Protein AF-A0A431VQY4-F1 (afdb_monomer_lite)

Foldseek 3Di:
DDFPQKKKKKKKDFPCPVVLVVLQVVCCPPAFWDHKDKDWDPVPADPSHTMIMIMTMGRHFDPDGDHPPPMDMDMDTHHDPVPDDD

Radius of gyration: 14.29 Å; chains: 1; bounding box: 42×19×36 Å

pLDDT: mean 94.19, std 6.1, range [61.84, 98.44]

Structure (mmCIF, N/CA/C/O backbone):
data_AF-A0A431VQY4-F1
#
_entry.id   AF-A0A431VQY4-F1
#
loop_
_atom_site.group_PDB
_atom_site.id
_atom_site.type_symbol
_atom_site.label_atom_id
_atom_site.label_alt_id
_atom_site.label_comp_id
_atom_site.label_asym_id
_atom_site.label_entity_id
_atom_site.label_seq_id
_atom_site.pdbx_PDB_ins_code
_atom_site.Cartn_x
_atom_site.Cartn_y
_atom_site.Cartn_z
_atom_site.occupancy
_atom_site.B_iso_or_equiv
_atom_site.auth_seq_id
_atom_site.auth_comp_id
_atom_site.auth_asym_id
_atom_site.auth_atom_id
_atom_site.pdbx_PDB_model_num
ATOM 1 N N . MET A 1 1 ? -23.707 6.964 6.920 1.00 61.84 1 MET A N 1
ATOM 2 C CA . MET A 1 1 ? -23.204 5.628 6.543 1.00 61.84 1 MET A CA 1
ATOM 3 C C . MET A 1 1 ? -22.134 5.261 7.550 1.00 61.84 1 MET A C 1
ATOM 5 O O . MET A 1 1 ? -21.243 6.077 7.746 1.00 61.84 1 MET A O 1
ATOM 9 N N . MET A 1 2 ? -22.275 4.144 8.264 1.00 69.25 2 MET A N 1
ATOM 10 C CA . MET A 1 2 ? -21.220 3.684 9.174 1.00 69.25 2 MET A CA 1
ATOM 11 C C . MET A 1 2 ? -20.141 2.995 8.330 1.00 69.25 2 MET A C 1
ATOM 13 O O . MET A 1 2 ? -20.472 2.289 7.381 1.00 69.25 2 MET A O 1
ATOM 17 N N . LEU A 1 3 ? -18.871 3.281 8.603 1.00 79.00 3 LEU A N 1
ATOM 18 C CA . LEU A 1 3 ? -17.726 2.622 7.965 1.00 79.00 3 LEU A CA 1
ATOM 19 C C . LEU A 1 3 ? -17.323 1.419 8.825 1.00 79.00 3 LEU A C 1
ATOM 21 O O . LEU A 1 3 ? -17.532 1.467 10.037 1.00 79.00 3 LEU A O 1
ATOM 25 N N . SER A 1 4 ? -16.714 0.375 8.244 1.00 81.31 4 SER A N 1
ATOM 26 C CA . SER A 1 4 ? -16.270 -0.791 9.036 1.00 81.31 4 SER A CA 1
ATOM 27 C C . SER A 1 4 ? -15.129 -0.461 10.010 1.00 81.31 4 SER A C 1
ATOM 29 O O . SER A 1 4 ? -14.787 -1.268 10.868 1.00 81.31 4 SER A O 1
ATOM 31 N N . GLY A 1 5 ? -14.537 0.730 9.882 1.00 90.81 5 GLY A N 1
ATOM 32 C CA . GLY A 1 5 ? -13.312 1.118 10.573 1.00 90.81 5 GLY A CA 1
ATOM 33 C C . GLY A 1 5 ? -12.055 0.627 9.858 1.00 90.81 5 GLY A C 1
ATOM 34 O O . GLY A 1 5 ? -10.969 1.089 10.188 1.00 90.81 5 GLY A O 1
ATOM 35 N N . GLU A 1 6 ? -12.187 -0.236 8.851 1.00 96.75 6 GLU A N 1
ATOM 36 C CA . GLU A 1 6 ? -11.072 -0.704 8.034 1.00 96.75 6 GLU A CA 1
ATOM 37 C C . GLU A 1 6 ? -10.840 0.241 6.854 1.00 96.75 6 GLU A C 1
ATOM 39 O O . GLU A 1 6 ? -11.775 0.780 6.253 1.00 96.75 6 GLU A O 1
ATOM 44 N N . TRP A 1 7 ? -9.576 0.412 6.496 1.00 98.25 7 TRP A N 1
ATOM 45 C CA . TRP A 1 7 ? -9.155 1.210 5.357 1.00 98.25 7 TRP A CA 1
ATOM 46 C C . TRP A 1 7 ? -8.132 0.460 4.515 1.00 98.25 7 TRP A C 1
ATOM 48 O O . TRP A 1 7 ? -7.381 -0.392 4.996 1.00 98.25 7 TRP A O 1
ATOM 58 N N . VAL A 1 8 ? -8.091 0.799 3.231 1.00 98.25 8 VAL A N 1
ATOM 59 C CA . VAL A 1 8 ? -7.111 0.282 2.278 1.00 98.25 8 VAL A CA 1
ATOM 60 C C . VAL A 1 8 ? -6.387 1.449 1.631 1.00 98.25 8 VAL A C 1
ATOM 62 O O . VAL A 1 8 ? -7.020 2.409 1.196 1.00 98.25 8 VAL A O 1
ATOM 65 N N . HIS A 1 9 ? -5.067 1.346 1.531 1.00 98.44 9 HIS A N 1
ATOM 66 C CA . HIS A 1 9 ? -4.245 2.245 0.736 1.00 98.44 9 HIS A CA 1
ATOM 67 C C . HIS A 1 9 ? -3.606 1.489 -0.427 1.00 98.44 9 HIS A C 1
ATOM 69 O O . HIS A 1 9 ? -3.038 0.411 -0.238 1.00 98.44 9 HIS A O 1
ATOM 75 N N 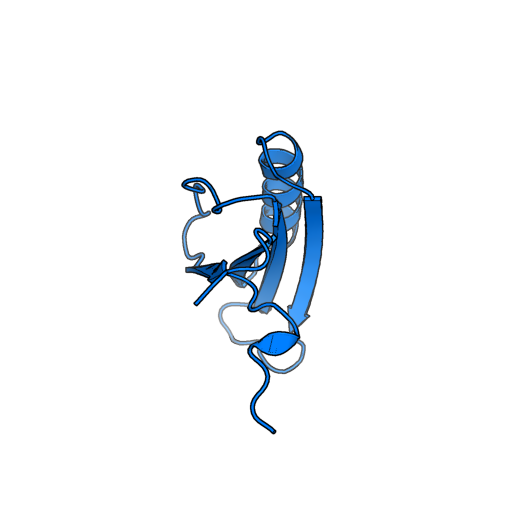. TYR A 1 10 ? -3.670 2.082 -1.614 1.00 98.19 10 TYR A N 1
ATOM 76 C CA . TYR A 1 10 ? -2.996 1.613 -2.818 1.00 98.19 10 TYR A CA 1
ATOM 77 C C . TYR A 1 10 ? -1.862 2.564 -3.159 1.00 98.19 10 TYR A C 1
ATOM 79 O O . TYR A 1 10 ? -2.096 3.766 -3.251 1.00 98.19 10 TYR A O 1
ATOM 87 N N . THR A 1 11 ? -0.676 2.025 -3.421 1.00 98.19 11 THR A N 1
ATOM 88 C CA . THR A 1 11 ? 0.456 2.767 -3.982 1.00 98.19 11 THR A CA 1
ATOM 89 C C . THR A 1 11 ? 0.872 2.153 -5.306 1.00 98.19 11 THR A C 1
ATOM 91 O O . THR A 1 11 ? 1.219 0.979 -5.360 1.00 98.19 11 THR A O 1
ATOM 94 N N . GLU A 1 12 ? 0.874 2.948 -6.366 1.00 97.25 12 GLU A N 1
ATOM 95 C CA . GLU A 1 12 ? 1.337 2.571 -7.699 1.00 97.25 12 GLU A CA 1
ATOM 96 C C . GLU A 1 12 ? 2.761 3.072 -7.929 1.00 97.25 12 GLU A C 1
ATOM 98 O O . GLU A 1 12 ? 3.027 4.255 -7.727 1.00 97.25 12 GLU A O 1
ATOM 103 N N . GLN A 1 13 ? 3.655 2.190 -8.387 1.00 96.31 13 GLN A N 1
ATOM 104 C C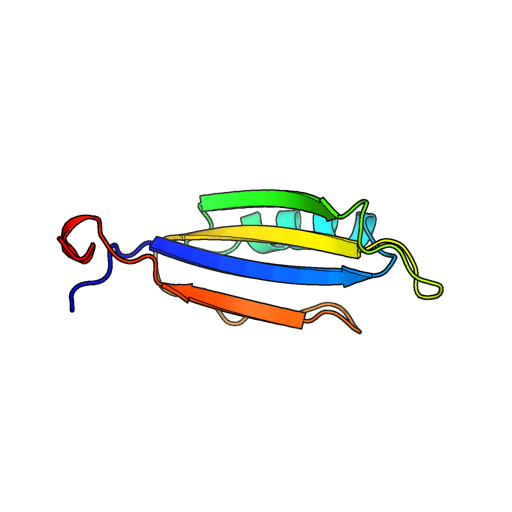A . GLN A 1 13 ? 5.033 2.528 -8.753 1.00 96.31 13 GLN A CA 1
ATOM 105 C C . GLN A 1 13 ? 5.444 1.799 -10.035 1.00 96.31 13 GLN A C 1
ATOM 107 O O . GLN A 1 13 ? 5.141 0.619 -10.226 1.00 96.31 13 GLN A O 1
ATOM 112 N N . ARG A 1 14 ? 6.206 2.486 -10.895 1.00 95.75 14 ARG A N 1
ATOM 113 C CA . ARG A 1 14 ? 6.863 1.868 -12.055 1.00 95.75 14 ARG A CA 1
ATOM 114 C C . ARG A 1 14 ? 8.337 1.590 -11.787 1.00 95.75 14 ARG A C 1
ATOM 116 O O . ARG A 1 14 ? 9.036 2.434 -11.233 1.00 95.75 14 ARG A O 1
ATOM 123 N N . GLY A 1 15 ? 8.794 0.404 -12.187 1.00 94.00 15 GLY A N 1
ATOM 124 C CA . GLY A 1 15 ? 10.211 0.030 -12.269 1.00 94.00 15 GLY A CA 1
ATOM 125 C C . GLY A 1 15 ? 10.959 -0.197 -10.948 1.00 94.00 15 GLY A C 1
ATOM 126 O O . GLY A 1 15 ? 12.072 -0.708 -10.992 1.00 94.00 15 GLY A O 1
ATOM 127 N N . ASP A 1 16 ? 10.376 0.121 -9.788 1.00 92.75 16 ASP A N 1
ATOM 128 C CA . ASP A 1 16 ? 11.080 0.096 -8.496 1.00 92.75 16 ASP A CA 1
ATOM 129 C C . ASP A 1 16 ? 10.389 -0.808 -7.459 1.00 92.75 16 ASP A C 1
ATOM 131 O O . ASP A 1 16 ? 9.805 -0.366 -6.466 1.00 92.75 16 ASP A O 1
ATOM 135 N N . LEU A 1 17 ? 10.432 -2.116 -7.725 1.00 94.38 17 LEU A N 1
ATOM 136 C CA . LEU A 1 17 ? 9.892 -3.142 -6.830 1.00 94.38 17 LEU A CA 1
ATOM 137 C C . LEU A 1 17 ? 10.557 -3.147 -5.436 1.00 94.38 17 LEU A C 1
ATOM 139 O O . LEU A 1 17 ? 9.827 -3.223 -4.444 1.00 94.38 17 LEU A O 1
ATOM 143 N N . PRO A 1 18 ? 11.900 -3.055 -5.300 1.00 95.31 18 PRO A N 1
ATOM 144 C CA . PRO A 1 18 ? 12.537 -3.055 -3.983 1.00 95.31 18 PRO A CA 1
ATOM 145 C C . PRO A 1 18 ? 12.068 -1.893 -3.100 1.00 95.31 18 PRO A C 1
ATOM 147 O O . PRO A 1 18 ? 11.869 -2.078 -1.896 1.00 95.31 18 PRO A O 1
ATOM 150 N N . ARG A 1 19 ? 11.828 -0.712 -3.688 1.00 94.12 19 ARG A N 1
ATOM 151 C CA . ARG A 1 19 ? 11.317 0.449 -2.951 1.00 94.12 19 ARG A CA 1
ATOM 152 C C . ARG A 1 19 ? 9.932 0.212 -2.365 1.00 94.12 19 ARG A C 1
ATOM 154 O O . ARG A 1 19 ? 9.706 0.631 -1.233 1.00 94.12 19 ARG A O 1
ATOM 161 N N . LEU A 1 20 ? 9.029 -0.470 -3.074 1.00 95.25 20 LEU A N 1
ATOM 162 C CA . LEU A 1 20 ? 7.704 -0.797 -2.529 1.00 95.25 20 LEU A CA 1
ATOM 163 C C . LEU A 1 20 ? 7.792 -1.737 -1.322 1.00 95.25 20 LEU A C 1
ATOM 165 O O . LEU A 1 20 ? 7.097 -1.521 -0.331 1.00 95.25 20 LEU A O 1
ATOM 169 N N . TRP A 1 21 ? 8.680 -2.732 -1.353 1.00 95.81 21 TRP A N 1
ATOM 170 C CA . TRP A 1 21 ? 8.893 -3.607 -0.196 1.00 95.81 21 TRP A CA 1
ATOM 171 C C . TRP A 1 21 ? 9.463 -2.852 1.008 1.00 95.81 21 TRP A C 1
ATOM 173 O O . TRP A 1 21 ? 8.982 -3.028 2.128 1.00 95.81 21 TRP A O 1
ATOM 183 N N . ALA A 1 22 ? 10.442 -1.972 0.788 1.00 95.94 22 ALA A N 1
ATOM 184 C CA . ALA A 1 22 ? 10.990 -1.123 1.847 1.00 95.94 22 ALA A CA 1
ATOM 185 C C . ALA A 1 22 ? 9.931 -0.176 2.440 1.00 95.94 22 ALA A C 1
ATOM 187 O O . ALA A 1 22 ? 9.896 0.056 3.652 1.00 95.94 22 ALA A O 1
ATOM 188 N N . LEU A 1 23 ? 9.039 0.345 1.594 1.00 95.50 23 LEU A N 1
ATOM 189 C CA . LEU A 1 23 ? 7.922 1.184 2.010 1.00 95.50 23 LEU A CA 1
ATOM 190 C C . LEU A 1 23 ? 6.945 0.402 2.899 1.00 95.50 23 LEU A C 1
ATOM 192 O O . LEU A 1 23 ? 6.637 0.852 4.000 1.00 95.50 23 LEU A O 1
ATOM 196 N N . ALA A 1 24 ? 6.560 -0.811 2.491 1.00 96.06 24 ALA A N 1
ATOM 197 C CA . ALA A 1 24 ? 5.698 -1.691 3.280 1.00 96.06 24 ALA A CA 1
ATOM 198 C C . ALA A 1 24 ? 6.291 -2.000 4.667 1.00 96.06 24 ALA A C 1
ATOM 200 O O . ALA A 1 24 ? 5.593 -1.913 5.674 1.00 96.06 24 ALA A O 1
ATOM 201 N N . GLN A 1 25 ? 7.593 -2.294 4.742 1.00 96.94 25 GLN A N 1
ATOM 202 C CA . GLN A 1 25 ? 8.296 -2.526 6.013 1.00 96.94 25 GLN A CA 1
ATOM 203 C C . GLN A 1 25 ? 8.360 -1.277 6.901 1.00 96.94 25 GLN A C 1
ATOM 205 O O . GLN A 1 25 ? 8.375 -1.380 8.129 1.00 96.94 25 GLN A O 1
ATOM 210 N N . THR A 1 26 ? 8.422 -0.093 6.292 1.00 96.88 26 THR A N 1
ATOM 211 C CA . THR A 1 26 ? 8.406 1.182 7.016 1.00 96.88 26 THR A CA 1
ATOM 212 C C . THR A 1 26 ? 7.019 1.441 7.598 1.00 96.88 26 THR A C 1
ATOM 214 O O . THR A 1 26 ? 6.895 1.736 8.785 1.00 96.88 26 THR A O 1
ATOM 217 N N . TRP A 1 27 ? 5.973 1.258 6.792 1.00 97.44 27 TRP A N 1
ATOM 218 C CA . TRP A 1 27 ? 4.584 1.451 7.210 1.00 97.44 27 TRP A CA 1
ATOM 219 C C . TRP A 1 27 ? 4.095 0.407 8.203 1.00 97.44 27 TRP A C 1
ATOM 221 O O . TRP A 1 27 ? 3.268 0.734 9.046 1.00 97.44 27 TRP A O 1
ATOM 231 N N . ALA A 1 28 ? 4.674 -0.795 8.200 1.00 97.38 28 ALA A N 1
ATOM 232 C CA . ALA A 1 28 ? 4.384 -1.827 9.192 1.00 97.38 28 ALA A CA 1
ATOM 233 C C . ALA A 1 28 ? 4.656 -1.406 10.647 1.00 97.38 28 ALA A C 1
ATOM 235 O O . ALA A 1 28 ? 4.211 -2.074 11.576 1.00 97.38 28 ALA A O 1
ATOM 236 N N . LYS A 1 29 ? 5.387 -0.306 10.857 1.00 97.19 29 LYS A N 1
ATOM 237 C CA . LYS A 1 29 ? 5.681 0.260 12.180 1.00 97.19 29 LYS A CA 1
ATOM 238 C C . LYS A 1 29 ? 4.685 1.343 12.603 1.00 97.19 29 LYS A C 1
ATOM 240 O O . LYS A 1 29 ? 4.778 1.837 13.724 1.00 97.19 29 LYS A O 1
ATOM 245 N N . LEU A 1 30 ? 3.787 1.758 11.710 1.00 97.44 30 LEU A N 1
ATOM 246 C CA . LEU A 1 30 ? 2.827 2.822 11.973 1.00 97.44 30 LEU A CA 1
ATOM 247 C C . LEU A 1 30 ? 1.585 2.272 12.695 1.00 97.44 30 LEU A C 1
ATOM 249 O O . LEU A 1 30 ? 1.153 1.150 12.413 1.00 97.44 30 LEU A O 1
ATOM 253 N N . PRO A 1 31 ? 0.982 3.050 13.613 1.00 97.12 31 PRO A N 1
ATOM 254 C CA . PRO A 1 31 ? -0.259 2.661 14.271 1.00 97.12 31 PRO A CA 1
ATOM 255 C C . PRO A 1 31 ? -1.366 2.350 13.264 1.00 97.12 31 PRO A C 1
ATOM 257 O O . PRO A 1 31 ? -1.524 3.046 12.263 1.00 97.12 31 PRO A O 1
ATOM 260 N N . GLY A 1 32 ? -2.138 1.303 13.548 1.00 97.00 32 GLY A N 1
ATOM 261 C CA . GLY A 1 32 ? -3.249 0.879 12.701 1.00 97.00 32 GLY A CA 1
ATOM 262 C C . GLY A 1 32 ? -2.844 0.023 11.501 1.00 97.00 32 GLY A C 1
ATOM 263 O O . GLY A 1 32 ? -3.725 -0.581 10.905 1.00 97.00 32 GLY A O 1
ATOM 264 N N . PHE A 1 33 ? -1.562 -0.114 11.148 1.00 98.19 33 PHE A N 1
ATOM 265 C CA . PHE A 1 33 ? -1.173 -0.998 10.046 1.00 98.19 33 PHE A CA 1
ATOM 266 C C . PHE A 1 33 ? -1.551 -2.459 10.344 1.00 98.19 33 PHE A C 1
ATOM 268 O O . PHE A 1 33 ? -1.156 -3.018 11.366 1.00 98.19 33 PHE A O 1
ATOM 275 N N . ALA A 1 34 ? -2.301 -3.085 9.437 1.00 98.00 34 ALA A N 1
ATOM 276 C CA . ALA A 1 34 ? -2.798 -4.454 9.591 1.00 98.00 34 ALA A CA 1
ATOM 277 C C . ALA A 1 34 ? -2.097 -5.460 8.664 1.00 98.00 34 ALA A C 1
ATOM 279 O O . ALA A 1 34 ? -2.078 -6.655 8.946 1.00 98.00 34 ALA A O 1
ATOM 280 N N . GLY A 1 35 ? -1.514 -5.000 7.556 1.00 97.94 35 GLY A N 1
ATOM 281 C CA . GLY A 1 35 ? -0.803 -5.860 6.613 1.00 97.94 35 GLY A CA 1
ATOM 282 C C . GLY A 1 35 ? -0.651 -5.218 5.243 1.00 97.94 35 GLY A C 1
ATOM 283 O O . GLY A 1 35 ? -1.299 -4.214 4.948 1.00 97.94 35 GLY A O 1
ATOM 284 N N . ALA A 1 36 ? 0.192 -5.804 4.394 1.00 98.25 36 ALA A N 1
ATOM 285 C CA . ALA A 1 36 ? 0.322 -5.363 3.014 1.00 98.25 36 ALA A CA 1
ATOM 286 C C . ALA A 1 36 ? 0.777 -6.473 2.064 1.00 98.25 36 ALA A C 1
ATOM 288 O O . ALA A 1 36 ? 1.419 -7.440 2.472 1.00 98.25 36 ALA A O 1
ATOM 289 N N . GLU A 1 37 ? 0.470 -6.282 0.787 1.00 98.12 37 GLU A N 1
ATOM 290 C CA . GLU A 1 37 ? 0.815 -7.162 -0.323 1.00 98.12 37 GLU A CA 1
ATOM 291 C C . GLU A 1 37 ? 1.390 -6.319 -1.463 1.00 98.12 37 GLU A C 1
ATOM 293 O O . GLU A 1 37 ? 0.892 -5.228 -1.748 1.00 98.12 37 GLU A O 1
ATOM 298 N N . VAL A 1 38 ? 2.423 -6.826 -2.136 1.00 97.62 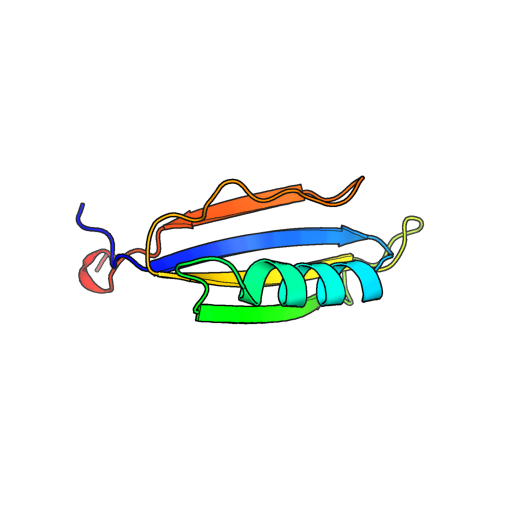38 VAL A N 1
ATOM 299 C CA . VAL A 1 38 ? 2.933 -6.220 -3.370 1.00 97.62 38 VAL A CA 1
ATOM 300 C C . VAL A 1 38 ? 2.478 -7.061 -4.553 1.00 97.62 38 VAL A C 1
ATOM 302 O O . VAL A 1 38 ? 2.723 -8.265 -4.610 1.00 97.62 38 VAL A O 1
ATOM 305 N N . LEU A 1 39 ? 1.818 -6.411 -5.502 1.00 97.62 39 LEU A N 1
ATOM 306 C CA . LEU A 1 39 ? 1.263 -6.997 -6.708 1.00 97.62 39 LEU A CA 1
ATOM 307 C C . LEU A 1 39 ? 2.074 -6.539 -7.919 1.00 97.62 39 LEU A C 1
ATOM 309 O O . LEU A 1 39 ? 2.491 -5.385 -8.013 1.00 97.62 39 LEU A O 1
ATOM 313 N N . TYR A 1 40 ? 2.245 -7.441 -8.874 1.00 96.75 40 TYR A N 1
ATOM 314 C CA . TYR A 1 40 ? 2.774 -7.149 -10.201 1.00 96.75 40 TYR A CA 1
ATOM 315 C C . TYR A 1 40 ? 1.617 -7.102 -11.203 1.00 96.75 40 TYR A C 1
ATOM 317 O O . TYR A 1 40 ? 0.689 -7.905 -11.099 1.00 96.75 40 TYR A O 1
ATOM 325 N N . SER A 1 41 ? 1.658 -6.182 -12.172 1.00 96.12 41 SER A N 1
ATOM 326 C CA . SER A 1 41 ? 0.677 -6.113 -13.261 1.00 96.12 41 SER A CA 1
ATOM 327 C C . SER A 1 41 ? 1.313 -6.503 -14.605 1.00 96.12 41 SER A C 1
ATOM 329 O O . SER A 1 41 ? 1.834 -5.633 -15.310 1.00 96.12 41 SER A O 1
ATOM 331 N N . PRO A 1 42 ? 1.238 -7.790 -15.006 1.00 94.12 42 PRO A N 1
ATOM 332 C CA . PRO A 1 42 ? 1.864 -8.272 -16.240 1.00 94.12 42 PRO A CA 1
ATOM 333 C C . PRO A 1 42 ? 1.371 -7.561 -17.505 1.00 94.12 42 PRO A C 1
ATOM 335 O O . PRO A 1 42 ? 2.125 -7.352 -18.448 1.00 94.12 42 PRO A O 1
ATOM 338 N N . GLY A 1 43 ? 0.096 -7.163 -17.531 1.00 96.25 43 GLY A N 1
ATOM 339 C CA . GLY A 1 43 ? -0.524 -6.514 -18.689 1.00 96.25 43 GLY A CA 1
ATOM 340 C C . GLY A 1 43 ? -0.235 -5.016 -18.823 1.00 96.25 43 GLY A C 1
ATOM 341 O O . GLY A 1 43 ? -0.760 -4.389 -19.737 1.00 96.25 43 GLY A O 1
ATOM 342 N N . GLN A 1 44 ? 0.542 -4.422 -17.911 1.00 94.94 44 GLN A N 1
ATOM 343 C CA . GLN A 1 44 ? 0.763 -2.969 -17.851 1.00 94.94 44 GLN A CA 1
ATOM 344 C C . GLN A 1 44 ? 2.245 -2.570 -17.874 1.00 94.94 44 GLN A C 1
ATOM 346 O O . GLN A 1 44 ? 2.603 -1.439 -17.510 1.00 94.94 44 GLN A O 1
ATOM 351 N N . ALA A 1 45 ? 3.108 -3.478 -18.330 1.00 93.06 45 ALA A N 1
ATOM 352 C CA . ALA A 1 45 ? 4.491 -3.167 -18.655 1.00 93.06 45 ALA A CA 1
ATOM 353 C C . ALA A 1 45 ? 4.548 -2.141 -19.799 1.00 93.06 45 ALA A C 1
ATOM 355 O O . ALA A 1 45 ? 3.843 -2.249 -20.804 1.00 93.06 45 ALA A O 1
ATOM 356 N N . THR A 1 46 ? 5.380 -1.112 -19.646 1.00 91.94 46 THR A N 1
ATOM 357 C CA . THR A 1 46 ? 5.592 -0.084 -20.679 1.00 91.94 46 THR A CA 1
ATOM 358 C C . THR A 1 46 ? 7.083 0.208 -20.829 1.00 91.94 46 THR A C 1
ATOM 360 O O . THR A 1 46 ? 7.902 -0.309 -20.075 1.00 91.94 46 THR A O 1
ATOM 363 N N . LYS A 1 47 ? 7.459 1.110 -21.748 1.00 91.38 47 LYS A N 1
ATOM 364 C CA . LYS A 1 47 ? 8.846 1.608 -21.847 1.00 91.38 47 LYS A CA 1
ATOM 365 C C . LYS A 1 47 ? 9.349 2.270 -20.556 1.00 91.38 47 LYS A C 1
ATOM 367 O O . LYS A 1 47 ? 10.552 2.348 -20.355 1.00 91.38 47 LYS A O 1
ATOM 372 N N . ALA A 1 48 ? 8.440 2.735 -19.695 1.00 87.06 48 ALA A N 1
ATOM 373 C CA . ALA A 1 48 ? 8.762 3.291 -18.382 1.00 87.06 48 ALA A CA 1
ATOM 374 C C . ALA A 1 48 ? 8.959 2.212 -17.294 1.00 87.06 48 ALA A C 1
ATOM 376 O O . ALA A 1 48 ? 9.148 2.550 -16.129 1.00 87.06 48 ALA A O 1
ATOM 377 N N . GLY A 1 49 ? 8.897 0.927 -17.661 1.00 92.75 49 GLY A N 1
ATOM 378 C CA . GLY A 1 49 ? 9.115 -0.216 -16.781 1.00 92.75 49 GLY A CA 1
ATOM 379 C C . GLY A 1 49 ? 7.838 -0.954 -16.380 1.00 92.75 49 GLY A C 1
ATOM 380 O O . GLY A 1 49 ? 6.711 -0.585 -16.746 1.00 92.75 49 GLY A O 1
ATOM 381 N N . GLU A 1 50 ? 8.060 -2.011 -15.603 1.00 96.69 50 GLU A N 1
ATOM 382 C CA . GLU A 1 50 ? 7.035 -2.849 -14.984 1.00 96.69 50 GLU A CA 1
ATOM 383 C C . GLU A 1 50 ? 6.162 -2.045 -14.018 1.00 96.69 50 GLU A C 1
ATOM 385 O O . GLU A 1 50 ? 6.652 -1.137 -13.343 1.00 96.69 50 GLU A O 1
ATOM 390 N N . LEU A 1 51 ? 4.874 -2.381 -13.943 1.00 97.00 51 LEU A N 1
ATOM 391 C CA . LEU A 1 51 ? 3.949 -1.773 -12.992 1.00 97.00 51 LEU A CA 1
ATOM 392 C C . LEU A 1 51 ? 3.803 -2.656 -11.752 1.00 97.00 51 LEU A C 1
ATOM 394 O O . LEU A 1 51 ? 3.463 -3.839 -11.862 1.00 97.00 51 LEU A O 1
ATOM 398 N N . TYR A 1 52 ? 3.978 -2.045 -10.585 1.00 97.38 52 TYR A N 1
ATOM 399 C CA . TYR A 1 52 ? 3.752 -2.672 -9.292 1.00 97.38 52 TYR A CA 1
ATOM 400 C C . TYR A 1 52 ? 2.744 -1.871 -8.467 1.00 97.38 52 TYR A C 1
ATOM 402 O O . TYR A 1 52 ? 2.691 -0.641 -8.549 1.00 97.38 52 TYR A O 1
ATOM 410 N N . LEU A 1 53 ? 1.967 -2.580 -7.651 1.00 97.69 53 LEU A N 1
ATOM 411 C CA . LEU A 1 53 ? 1.053 -1.999 -6.673 1.00 97.69 53 LEU A CA 1
ATOM 412 C C . LEU A 1 53 ? 1.405 -2.512 -5.281 1.00 97.69 53 LEU A C 1
ATOM 414 O O . LEU A 1 53 ? 1.523 -3.714 -5.087 1.00 97.69 53 LEU A O 1
ATOM 418 N N . LEU A 1 54 ? 1.523 -1.624 -4.304 1.00 98.06 54 LEU A N 1
ATOM 419 C CA . LEU A 1 54 ? 1.489 -1.984 -2.891 1.00 98.06 54 LEU A CA 1
ATOM 420 C C . LEU A 1 54 ? 0.071 -1.744 -2.377 1.00 98.06 54 L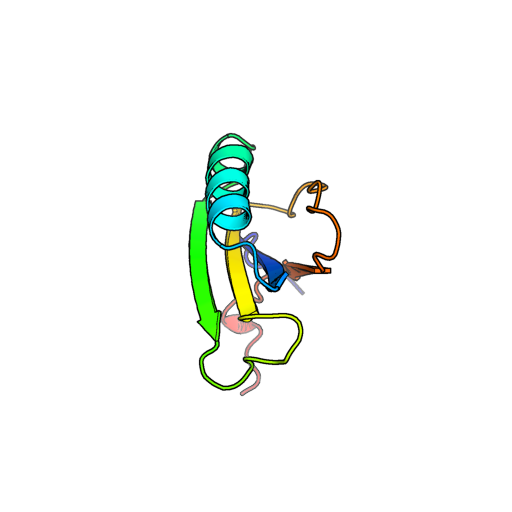EU A C 1
ATOM 422 O O . LEU A 1 54 ? -0.425 -0.620 -2.425 1.00 98.06 54 LEU A O 1
ATOM 426 N N . VAL A 1 55 ? -0.572 -2.794 -1.880 1.00 98.44 55 VAL A N 1
ATOM 427 C CA 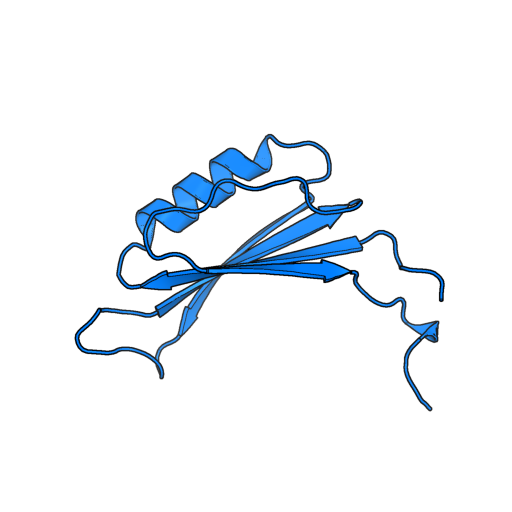. VAL A 1 55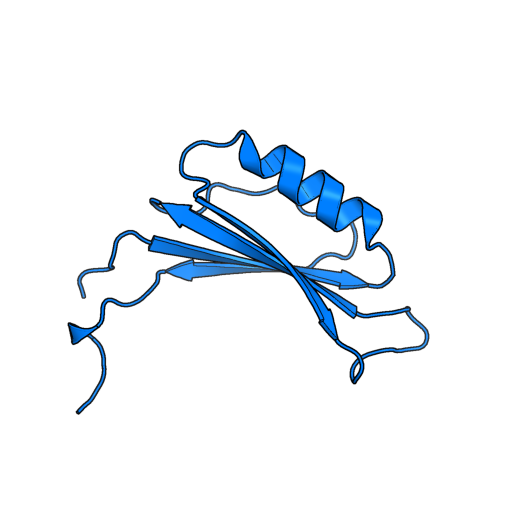 ? -1.875 -2.723 -1.215 1.00 98.44 55 VAL A CA 1
ATOM 428 C C . VAL A 1 55 ? -1.634 -2.892 0.273 1.00 98.44 55 VAL A C 1
ATOM 430 O O . VAL A 1 55 ? -1.134 -3.932 0.687 1.00 98.44 55 VAL A O 1
ATOM 433 N N . SER A 1 56 ? -1.974 -1.894 1.084 1.00 98.44 56 SER A N 1
ATOM 434 C CA . SER A 1 56 ? -1.879 -1.980 2.546 1.00 98.44 56 SER A CA 1
ATOM 435 C C . SER A 1 56 ? -3.243 -1.818 3.203 1.00 98.44 56 SER A C 1
ATOM 437 O O . SER A 1 56 ? -4.084 -1.047 2.740 1.00 98.44 56 SER A O 1
ATOM 439 N N . ARG A 1 57 ? -3.466 -2.574 4.277 1.00 98.44 57 ARG A N 1
ATOM 440 C CA . ARG A 1 57 ? -4.682 -2.560 5.091 1.00 98.44 57 ARG A CA 1
ATOM 441 C C . ARG A 1 57 ? -4.407 -1.889 6.427 1.00 98.44 57 ARG A C 1
ATOM 443 O O . ARG A 1 57 ? -3.336 -2.078 7.006 1.00 98.44 57 ARG A O 1
ATOM 450 N N . TRP A 1 58 ? -5.396 -1.148 6.907 1.00 98.44 58 TRP A N 1
ATOM 451 C CA . TRP A 1 58 ? -5.297 -0.311 8.093 1.00 98.44 58 TRP A CA 1
ATOM 452 C C . TRP A 1 58 ? -6.560 -0.420 8.947 1.00 98.44 58 TRP A C 1
ATOM 454 O O . TRP A 1 58 ? -7.667 -0.495 8.418 1.00 98.44 58 TRP A O 1
ATOM 464 N N . GLN A 1 59 ? -6.376 -0.397 10.263 1.00 97.62 59 GLN A N 1
ATOM 465 C CA . GLN A 1 59 ? -7.411 -0.169 11.259 1.00 97.62 59 GLN A CA 1
ATOM 466 C C . GLN A 1 59 ? -7.446 1.319 11.593 1.00 97.62 59 GLN A C 1
ATOM 468 O O . GLN A 1 59 ? -6.487 1.862 12.142 1.00 97.62 59 GLN A O 1
ATOM 473 N N . GLY A 1 60 ? -8.565 1.961 11.277 1.00 95.69 60 GLY A N 1
ATOM 474 C CA . GLY A 1 60 ? -8.709 3.411 11.298 1.00 95.69 60 GLY A CA 1
ATOM 475 C C . GLY A 1 60 ? -8.257 4.068 9.994 1.00 95.69 60 GLY A C 1
ATOM 476 O O . GLY A 1 60 ? -7.797 3.410 9.062 1.00 95.69 60 GLY A O 1
ATOM 477 N N . GLU A 1 61 ? -8.436 5.387 9.932 1.00 96.44 61 GLU A N 1
ATOM 478 C CA . GLU A 1 61 ? -8.040 6.193 8.779 1.00 96.44 61 GLU A CA 1
ATOM 479 C C . GLU A 1 61 ? -6.542 6.045 8.491 1.00 96.44 61 GLU A C 1
ATOM 481 O O . GLU A 1 61 ? -5.713 6.037 9.404 1.00 96.44 61 GLU A O 1
ATOM 486 N N . VAL A 1 62 ? -6.198 5.920 7.206 1.00 97.50 62 VAL A N 1
ATOM 487 C CA . VAL A 1 62 ? -4.801 5.807 6.779 1.00 97.50 62 VAL A CA 1
ATOM 488 C C . VAL A 1 62 ? -4.082 7.109 7.147 1.00 97.50 62 VAL A C 1
ATOM 490 O O . VAL A 1 62 ? -4.518 8.171 6.693 1.00 97.50 62 VAL A O 1
ATOM 493 N N . PRO A 1 63 ? -2.987 7.067 7.928 1.00 95.94 63 PRO A N 1
ATOM 494 C CA . PRO A 1 63 ? -2.233 8.273 8.244 1.00 95.94 63 PRO A CA 1
ATOM 495 C C . PRO A 1 63 ? -1.642 8.883 6.968 1.00 95.94 63 PRO A C 1
ATOM 497 O O . PRO A 1 63 ? -1.574 8.239 5.923 1.00 95.94 63 PRO A O 1
ATOM 500 N N . GLN A 1 64 ? -1.165 10.124 7.036 1.00 94.56 64 GLN A N 1
ATOM 501 C CA . GLN A 1 64 ? -0.443 10.704 5.907 1.00 94.56 64 GLN A CA 1
ATOM 502 C C . GLN A 1 64 ? 0.820 9.876 5.619 1.00 94.56 64 GLN A C 1
ATOM 504 O O . GLN A 1 64 ? 1.721 9.788 6.452 1.00 94.56 64 GLN A O 1
ATOM 509 N N . LEU A 1 65 ? 0.874 9.266 4.434 1.00 95.56 65 LEU A N 1
ATOM 510 C CA . LEU A 1 65 ? 1.989 8.430 4.000 1.00 95.56 65 LEU A CA 1
ATOM 511 C C . LEU A 1 65 ? 2.906 9.216 3.064 1.00 95.56 65 LEU A C 1
ATOM 513 O O . LEU A 1 65 ? 2.451 9.826 2.096 1.00 95.56 65 LEU A O 1
ATOM 517 N N . GLU A 1 66 ? 4.210 9.163 3.319 1.00 93.69 66 GLU A N 1
ATOM 518 C CA . GLU A 1 66 ? 5.198 9.628 2.349 1.00 93.69 66 GLU A CA 1
ATOM 519 C C . GLU A 1 66 ? 5.298 8.632 1.194 1.00 93.69 66 GLU A C 1
ATOM 521 O O . GLU A 1 66 ? 5.533 7.439 1.400 1.00 93.69 66 GLU A O 1
ATOM 526 N N . LEU A 1 67 ? 5.127 9.127 -0.031 1.00 94.62 67 LEU A N 1
ATOM 527 C CA . LEU A 1 67 ? 5.202 8.318 -1.241 1.00 94.62 67 LEU A CA 1
ATOM 528 C C . LEU A 1 67 ? 6.560 8.506 -1.934 1.00 94.62 67 LEU A C 1
ATOM 530 O O . LEU A 1 67 ? 7.096 9.617 -1.945 1.00 94.62 67 LEU A O 1
ATOM 534 N N . PRO A 1 68 ? 7.132 7.447 -2.535 1.00 91.25 68 PRO A N 1
ATOM 535 C CA . PRO A 1 68 ? 8.346 7.585 -3.323 1.00 91.25 68 PRO A CA 1
ATOM 536 C C . PRO A 1 68 ? 8.118 8.458 -4.566 1.00 91.25 68 PRO A C 1
ATOM 538 O O . PRO A 1 68 ? 6.997 8.637 -5.041 1.00 91.25 68 PRO A O 1
ATOM 541 N N . ALA A 1 69 ? 9.204 9.005 -5.113 1.00 91.69 69 ALA A N 1
ATOM 542 C CA . ALA A 1 69 ? 9.132 9.837 -6.307 1.00 91.69 69 ALA A CA 1
ATOM 543 C C . ALA A 1 69 ? 8.510 9.069 -7.487 1.00 91.69 69 ALA A C 1
ATOM 545 O O . ALA A 1 69 ? 8.902 7.942 -7.793 1.00 91.69 69 ALA A O 1
ATOM 546 N N . GLY A 1 70 ? 7.546 9.704 -8.157 1.00 92.06 70 GLY A N 1
ATOM 547 C CA . GLY A 1 70 ? 6.813 9.107 -9.274 1.00 92.06 70 GLY A CA 1
ATOM 548 C C . GLY A 1 70 ? 5.704 8.133 -8.863 1.00 92.06 70 GLY A C 1
ATOM 549 O O . GLY A 1 70 ? 4.956 7.699 -9.741 1.00 92.06 70 GLY A O 1
ATOM 550 N N . ALA A 1 71 ? 5.556 7.834 -7.569 1.00 95.75 71 ALA A N 1
ATOM 551 C CA . ALA A 1 71 ? 4.457 7.024 -7.076 1.00 95.75 71 ALA A CA 1
ATOM 552 C C . ALA A 1 71 ? 3.149 7.810 -7.044 1.00 95.75 71 ALA A C 1
ATOM 554 O O . ALA A 1 71 ? 3.123 9.030 -6.861 1.00 95.75 71 ALA A O 1
ATOM 555 N N . LYS A 1 72 ? 2.043 7.080 -7.151 1.00 96.38 72 LYS A N 1
ATOM 556 C CA . LYS A 1 72 ? 0.701 7.602 -6.882 1.00 96.38 72 LYS A CA 1
ATOM 557 C C . LYS A 1 72 ? 0.078 6.805 -5.754 1.00 96.38 72 LYS A C 1
ATOM 559 O O . LYS A 1 72 ? 0.327 5.608 -5.651 1.00 96.38 72 LYS A O 1
ATOM 564 N N . GLY A 1 73 ? -0.716 7.465 -4.920 1.00 97.06 73 GLY A N 1
ATOM 565 C CA . GLY A 1 73 ? -1.336 6.832 -3.766 1.00 97.06 73 GLY A CA 1
ATOM 566 C C . GLY A 1 73 ? -2.784 7.249 -3.591 1.00 97.06 73 GLY A C 1
ATOM 567 O O . GLY A 1 73 ? -3.125 8.411 -3.811 1.00 97.06 73 GLY A O 1
ATOM 568 N N . TRP A 1 74 ? -3.621 6.304 -3.169 1.00 98.12 74 TRP A N 1
ATOM 569 C CA . TRP A 1 74 ? -5.032 6.540 -2.871 1.00 98.12 74 TRP A CA 1
ATOM 570 C C . TRP A 1 74 ? -5.465 5.717 -1.665 1.00 98.12 74 TRP A C 1
ATOM 572 O O . TRP A 1 74 ? -5.106 4.546 -1.553 1.00 98.12 74 TRP A O 1
ATOM 582 N N . SER A 1 75 ? -6.265 6.323 -0.793 1.00 97.88 75 SER A N 1
ATOM 583 C CA . SER A 1 75 ? -6.821 5.678 0.397 1.00 97.88 75 SER A CA 1
ATOM 584 C C . SER A 1 75 ? -8.337 5.582 0.286 1.00 97.88 75 SER A C 1
ATOM 586 O O . SER A 1 75 ? -8.990 6.502 -0.205 1.00 97.88 75 SER A O 1
ATOM 588 N N . PHE A 1 76 ? -8.894 4.476 0.765 1.00 97.56 76 PHE A N 1
ATOM 589 C CA . PHE A 1 76 ? -10.319 4.184 0.705 1.00 97.56 76 PHE A CA 1
ATOM 590 C C . PHE A 1 76 ? -10.785 3.603 2.033 1.00 97.56 76 PHE A C 1
ATOM 592 O O . PHE A 1 76 ? -10.152 2.692 2.568 1.00 97.56 76 PHE A O 1
ATOM 599 N N . ALA A 1 77 ? -11.918 4.090 2.530 1.00 96.94 77 ALA A N 1
ATOM 600 C CA . ALA A 1 77 ? -12.623 3.430 3.615 1.00 96.94 77 ALA A CA 1
ATOM 601 C C . ALA A 1 77 ? -13.321 2.175 3.084 1.00 96.94 77 ALA A C 1
ATOM 603 O O . ALA A 1 77 ? -13.974 2.214 2.035 1.00 96.94 77 ALA A O 1
ATOM 604 N N . VAL A 1 78 ? -13.215 1.071 3.816 1.00 95.69 78 VAL A N 1
ATOM 605 C CA . VAL A 1 78 ? -13.952 -0.149 3.498 1.00 95.69 78 VAL A CA 1
ATOM 606 C C . VAL A 1 78 ? -15.398 0.033 3.944 1.00 95.69 78 VAL A C 1
ATOM 608 O O . VAL A 1 78 ? -15.699 0.414 5.080 1.00 95.69 78 VAL A O 1
ATOM 611 N N . LEU A 1 79 ? -16.314 -0.212 3.010 1.00 94.31 79 LEU A N 1
ATOM 612 C CA . LEU A 1 79 ? -17.733 -0.199 3.316 1.00 94.31 79 LEU A CA 1
ATOM 613 C C . LEU A 1 79 ? -18.106 -1.506 4.008 1.00 94.31 79 LEU A C 1
ATOM 615 O O . LEU A 1 79 ? -17.684 -2.574 3.553 1.00 94.31 79 LEU A O 1
ATOM 619 N N . PRO A 1 80 ? -18.906 -1.448 5.077 1.00 90.56 80 PRO A N 1
ATOM 620 C CA . PRO A 1 80 ? -19.294 -2.656 5.770 1.00 90.56 80 PRO A CA 1
ATOM 621 C C . PRO A 1 80 ? -20.307 -3.454 4.921 1.00 90.56 80 PRO A C 1
ATOM 623 O O . PRO A 1 80 ? -20.938 -2.893 4.015 1.00 90.56 80 PRO A O 1
ATOM 626 N N . PRO A 1 81 ? -20.471 -4.767 5.164 1.00 88.38 81 PRO A N 1
ATOM 627 C CA . PRO A 1 81 ? -21.313 -5.633 4.336 1.00 88.38 81 PRO A CA 1
ATOM 628 C C . PRO A 1 81 ? -22.755 -5.139 4.147 1.00 88.38 81 PRO A C 1
ATOM 630 O O . PRO A 1 81 ? -23.327 -5.320 3.074 1.00 88.38 81 PRO A O 1
ATOM 633 N N . GLU A 1 82 ? -23.335 -4.485 5.153 1.00 89.50 82 GLU A N 1
ATOM 634 C CA . GLU A 1 82 ? -24.681 -3.906 5.122 1.00 89.50 82 GLU A CA 1
ATOM 635 C C . GLU A 1 82 ? -24.845 -2.740 4.136 1.00 89.50 82 GLU A C 1
ATOM 637 O O . GLU A 1 82 ? -25.969 -2.421 3.758 1.00 89.50 82 GLU A O 1
ATOM 642 N N . ALA A 1 83 ? -23.749 -2.121 3.687 1.00 88.44 83 ALA A N 1
ATOM 643 C CA . ALA A 1 83 ? -23.777 -1.078 2.664 1.00 88.44 83 ALA A CA 1
ATOM 644 C C . ALA A 1 83 ? -23.899 -1.646 1.236 1.00 88.44 83 ALA A C 1
ATOM 646 O O . ALA A 1 83 ? -23.990 -0.881 0.274 1.00 88.44 83 ALA A O 1
ATOM 647 N N . ARG A 1 84 ? -23.890 -2.978 1.071 1.00 87.31 84 ARG A N 1
ATOM 648 C CA . ARG A 1 84 ? -24.061 -3.630 -0.230 1.00 87.31 84 ARG A CA 1
ATOM 649 C C . ARG A 1 84 ? -25.497 -3.416 -0.740 1.00 87.31 84 ARG A C 1
ATOM 651 O O . ARG A 1 84 ? -26.437 -3.805 -0.044 1.00 87.31 84 ARG A O 1
ATOM 658 N N . PRO A 1 85 ? -25.691 -2.847 -1.944 1.00 86.06 85 PRO A N 1
ATOM 659 C CA . PRO A 1 85 ? -27.021 -2.747 -2.536 1.00 86.06 85 PRO A CA 1
ATOM 660 C C . PRO A 1 85 ? -27.599 -4.149 -2.775 1.00 86.06 85 PRO A C 1
ATOM 662 O O . PRO A 1 85 ? -26.858 -5.081 -3.097 1.00 86.06 85 PRO A O 1
ATOM 665 N N . ARG A 1 86 ? -28.910 -4.288 -2.561 1.00 77.12 86 ARG A N 1
ATOM 666 C CA . ARG A 1 86 ? -29.654 -5.525 -2.834 1.00 77.12 86 ARG A CA 1
ATOM 667 C C . ARG A 1 86 ? -29.912 -5.702 -4.322 1.00 77.12 86 ARG A C 1
ATOM 669 O O . ARG A 1 86 ? -30.133 -4.669 -4.991 1.00 77.12 86 ARG A O 1
#

Sequence (86 aa):
MMLSGEWVHYTEQRGDLPRLWALAQTWAKLPGFAGAEVLYSPGQATKAGELYLLVSRWQGEVPQLELPAGAKGWSFAVLPPEARPR

Secondary structure (DSSP, 8-state):
----SEEEEEEEEES-HHHHHHHHHHHTTSTTEEEEEEEEEEEEEETTEEEEEEEEEEESSPPPPPPPTT-EEEEEEPPPGGGS--

Organism: NCBI:txid32062